Protein AF-A0A4Q2Y606-F1 (afdb_monomer)

Nearest PDB structures (foldseek):
  3c4q-assembly1_A  TM=8.091E-01  e=1.231E-04  Corynebacterium glutamicum
  3c4q-assembly2_B  TM=8.035E-01  e=1.693E-04  Corynebacterium glutamicum
  3c48-assembly1_A  TM=8.205E-01  e=6.054E-04  Corynebacterium glutamicum
  3c48-assembly1_B  TM=8.275E-01  e=7.811E-04  Corynebacterium glutamicum

Radius of gyration: 13.32 Å; Cα contacts (8 Å, |Δi|>4): 183; chains: 1; bounding box: 34×30×34 Å

Secondary structure (DSSP, 8-state):
-EEEEE--SS---SSS--TTSBTTBSHHHHHHHHHHHHHTTSTT-SEEEEEEE----TTS-GGGG-SEEEEETTEEEEEE--S-SS---GGGGGGGHHHHHHTT--

Sequence (106 aa):
MDLIHISVHGLIRGEHMELGRDPDTGGQCLYVLELVKALALDPAVDRVSLLTRRVTDPKLSPDYGRELEPLGPKSEIVRIDAGPKRYLRKEVLWRYLDAFIDSTLS

Foldseek 3Di:
DEEEAEDAWEQADLPDQPAPPDPGRHPVNVCVNVVQVVVQPDPVQQAYEYEYAQADDPVDPCRSNDQWADNDPRYIYGHFHWPDNHHDHPVPCVVTVVVSVVRVVD

pLDDT: mean 95.64, std 5.26, range [53.81, 98.62]

Structure (mmCIF, N/CA/C/O backbone):
data_AF-A0A4Q2Y606-F1
#
_entry.id   AF-A0A4Q2Y606-F1
#
loop_
_atom_site.group_PDB
_atom_site.id
_atom_site.type_symbol
_atom_site.label_atom_id
_atom_site.label_alt_id
_atom_site.label_comp_id
_atom_site.label_asym_id
_atom_site.label_entity_id
_atom_site.label_seq_id
_atom_site.pdbx_PDB_ins_code
_atom_site.Cartn_x
_atom_site.Cartn_y
_atom_site.Cartn_z
_atom_site.occupancy
_atom_site.B_iso_or_equiv
_atom_site.auth_seq_id
_atom_site.auth_comp_id
_atom_site.auth_asym_id
_atom_site.auth_atom_id
_atom_site.pdbx_PDB_model_num
ATOM 1 N N . MET A 1 1 ? -16.875 -2.035 11.643 1.00 95.44 1 MET A N 1
ATOM 2 C CA . MET A 1 1 ? -16.922 -2.228 10.179 1.00 95.44 1 MET A CA 1
ATOM 3 C C . MET A 1 1 ? -15.511 -2.431 9.642 1.00 95.44 1 MET A C 1
ATOM 5 O O . MET A 1 1 ? -14.641 -1.641 9.990 1.00 95.44 1 MET A O 1
ATOM 9 N N . ASP A 1 2 ? -15.295 -3.431 8.784 1.00 97.25 2 ASP A N 1
ATOM 10 C CA . ASP A 1 2 ? -14.021 -3.623 8.074 1.00 97.25 2 ASP A CA 1
ATOM 11 C C . ASP A 1 2 ? -14.023 -2.871 6.736 1.00 97.25 2 ASP A C 1
ATOM 13 O O . ASP A 1 2 ? -14.998 -2.926 5.984 1.00 97.25 2 ASP A O 1
ATOM 17 N N . LEU A 1 3 ? -12.925 -2.175 6.437 1.00 98.06 3 LEU A N 1
ATOM 18 C CA . LEU A 1 3 ? -12.733 -1.408 5.209 1.00 98.06 3 LEU A CA 1
ATOM 19 C C . LEU A 1 3 ? -11.525 -1.918 4.424 1.00 98.06 3 LEU A C 1
ATOM 21 O O . LEU A 1 3 ? -10.460 -2.174 4.984 1.00 98.06 3 LEU A O 1
ATOM 25 N N . ILE A 1 4 ? -11.681 -1.992 3.104 1.00 97.62 4 ILE A N 1
ATOM 26 C CA . ILE A 1 4 ? -10.606 -2.336 2.173 1.00 97.62 4 ILE A CA 1
ATOM 27 C C . ILE A 1 4 ? -10.399 -1.159 1.223 1.00 97.62 4 ILE A C 1
ATOM 29 O O . ILE A 1 4 ? -11.337 -0.711 0.564 1.00 97.62 4 ILE A O 1
ATOM 33 N N . HIS A 1 5 ? -9.163 -0.671 1.137 1.00 97.56 5 HIS A N 1
ATOM 34 C CA . HIS A 1 5 ? -8.751 0.321 0.148 1.00 97.56 5 HIS A CA 1
ATOM 35 C C . HIS A 1 5 ? -7.779 -0.325 -0.836 1.00 97.56 5 HIS A C 1
ATOM 37 O O . HIS A 1 5 ? -6.812 -0.947 -0.414 1.00 97.56 5 HIS A O 1
ATOM 43 N N . ILE A 1 6 ? -8.001 -0.168 -2.141 1.00 97.25 6 ILE A N 1
ATOM 44 C CA . ILE A 1 6 ? -7.133 -0.753 -3.170 1.00 97.25 6 ILE A CA 1
ATOM 45 C C . ILE A 1 6 ? -6.355 0.363 -3.869 1.00 97.25 6 ILE A C 1
ATOM 47 O O . ILE A 1 6 ? -6.947 1.242 -4.491 1.00 97.25 6 ILE A O 1
ATOM 51 N N . SER A 1 7 ? -5.023 0.2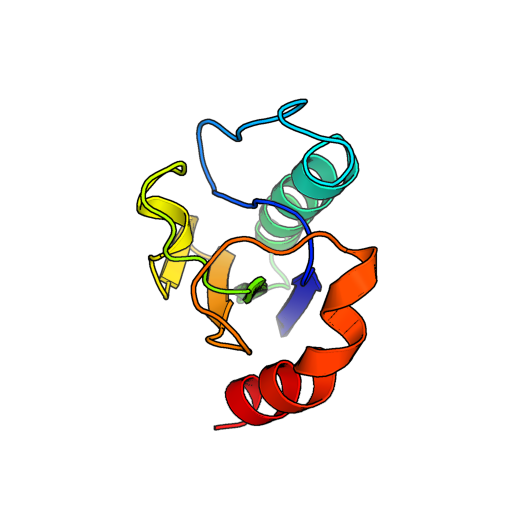96 -3.816 1.00 96.69 7 SER A N 1
ATOM 52 C CA . SER A 1 7 ? -4.123 1.163 -4.585 1.00 96.69 7 SER A CA 1
ATOM 53 C C . SER A 1 7 ? -2.960 0.346 -5.143 1.00 96.69 7 SER A C 1
ATOM 55 O O . SER A 1 7 ? -1.980 0.077 -4.456 1.00 96.69 7 SER A O 1
ATOM 57 N N . VAL A 1 8 ? -3.068 -0.063 -6.408 1.00 95.31 8 VAL A N 1
ATOM 58 C CA . VAL A 1 8 ? -2.159 -1.051 -7.028 1.00 95.31 8 VAL A CA 1
ATOM 59 C C . VAL A 1 8 ? -0.850 -0.442 -7.550 1.00 95.31 8 VAL A C 1
ATOM 61 O O . VAL A 1 8 ? 0.142 -1.151 -7.712 1.00 95.31 8 VAL A O 1
ATOM 64 N N . HIS A 1 9 ? -0.839 0.858 -7.845 1.00 95.06 9 HIS A N 1
ATOM 65 C CA . HIS A 1 9 ? 0.323 1.549 -8.404 1.00 95.06 9 HIS A CA 1
ATOM 66 C C . HIS A 1 9 ? 1.069 2.376 -7.357 1.00 95.06 9 HIS A C 1
ATOM 68 O O . HIS A 1 9 ? 0.548 2.655 -6.278 1.00 95.06 9 HIS A O 1
ATOM 74 N N . GLY A 1 10 ? 2.278 2.796 -7.734 1.00 96.25 10 GLY A N 1
ATOM 75 C CA . GLY A 1 10 ? 3.168 3.558 -6.871 1.00 96.25 10 GLY A CA 1
ATOM 76 C C . GLY A 1 10 ? 3.849 2.695 -5.812 1.00 96.25 10 GLY A C 1
ATOM 77 O O . GLY A 1 10 ? 3.672 1.477 -5.748 1.00 96.25 10 GLY A O 1
ATOM 78 N N . LEU A 1 11 ? 4.679 3.342 -5.000 1.00 97.38 11 LEU A N 1
ATOM 79 C CA . LEU A 1 11 ? 5.387 2.722 -3.887 1.00 97.38 11 LEU A CA 1
ATOM 80 C C . LEU A 1 11 ? 4.823 3.250 -2.567 1.00 97.38 11 LEU A C 1
ATOM 82 O O . LEU A 1 11 ? 5.048 4.404 -2.201 1.00 97.38 11 LEU A O 1
ATOM 86 N N . ILE A 1 12 ? 4.091 2.396 -1.848 1.00 98.00 12 ILE A N 1
ATOM 87 C CA . ILE A 1 12 ? 3.473 2.743 -0.563 1.00 98.00 12 ILE A CA 1
ATOM 88 C C . ILE A 1 12 ? 4.121 1.929 0.563 1.00 98.00 12 ILE A C 1
ATOM 90 O O . ILE A 1 12 ? 4.168 0.696 0.522 1.00 98.00 12 ILE A O 1
ATOM 94 N N . ARG A 1 13 ? 4.627 2.642 1.573 1.00 97.44 13 ARG A N 1
ATOM 95 C CA . ARG A 1 13 ? 5.138 2.119 2.848 1.00 97.44 13 ARG A CA 1
ATOM 96 C C . ARG A 1 13 ? 4.773 3.082 3.975 1.00 97.44 13 ARG A C 1
ATOM 98 O O . ARG A 1 13 ? 4.587 4.268 3.712 1.00 97.44 13 ARG A O 1
ATOM 105 N N . GLY A 1 14 ? 4.654 2.578 5.196 1.00 96.50 14 GLY A N 1
ATOM 106 C CA . GLY A 1 14 ? 4.146 3.314 6.350 1.00 96.50 14 GLY A CA 1
ATOM 107 C C . GLY A 1 14 ? 5.038 4.461 6.802 1.00 96.50 14 GLY A C 1
ATOM 108 O O . GLY A 1 14 ? 4.530 5.492 7.250 1.00 96.50 14 GLY A O 1
ATOM 109 N N . GLU A 1 15 ? 6.350 4.310 6.620 1.00 94.31 15 GLU A N 1
ATOM 110 C CA . GLU A 1 15 ? 7.347 5.302 7.008 1.00 94.31 15 GLU A CA 1
ATOM 111 C C . GLU A 1 15 ? 8.345 5.593 5.888 1.00 94.31 15 GLU A C 1
ATOM 113 O O . GLU A 1 15 ? 8.642 4.744 5.049 1.00 94.31 15 GLU A O 1
ATOM 118 N N . HIS A 1 16 ? 8.914 6.802 5.906 1.00 94.81 16 HIS A N 1
ATOM 119 C CA . HIS A 1 16 ? 9.979 7.223 4.991 1.00 94.81 16 HIS A CA 1
ATOM 120 C C . HIS A 1 16 ? 9.621 7.060 3.504 1.00 94.81 16 HIS A C 1
ATOM 122 O O . HIS A 1 16 ? 10.471 6.676 2.705 1.00 94.81 16 HIS A O 1
ATOM 128 N N . MET A 1 17 ? 8.370 7.301 3.099 1.00 94.88 17 MET A N 1
ATOM 129 C CA . MET A 1 17 ? 7.956 7.167 1.696 1.00 94.88 17 MET A CA 1
ATOM 130 C C . MET A 1 17 ? 8.939 7.840 0.725 1.00 94.88 17 MET A C 1
ATOM 132 O O . MET A 1 17 ? 9.374 8.969 0.946 1.00 94.88 17 MET A O 1
ATOM 136 N N . GLU A 1 18 ? 9.261 7.161 -0.376 1.00 94.25 18 GLU A N 1
ATOM 137 C CA . GLU A 1 18 ? 10.151 7.674 -1.428 1.00 94.25 18 GLU A CA 1
ATOM 138 C C . GLU A 1 18 ? 9.415 8.662 -2.353 1.00 94.25 18 GLU A C 1
ATOM 140 O O . GLU A 1 18 ? 9.359 8.494 -3.572 1.00 94.25 18 GLU A O 1
ATOM 145 N N . LEU A 1 19 ? 8.791 9.682 -1.762 1.00 95.31 19 LEU A N 1
ATOM 146 C CA . LEU A 1 19 ? 8.014 10.684 -2.487 1.00 95.31 19 LEU A CA 1
ATOM 147 C C . LEU A 1 19 ? 8.890 11.430 -3.497 1.00 95.31 19 LEU A C 1
ATOM 149 O O . LEU A 1 19 ? 10.017 11.821 -3.200 1.00 95.31 19 LEU A O 1
ATOM 153 N N . GLY A 1 20 ? 8.358 11.642 -4.699 1.00 94.25 20 GLY A N 1
ATOM 154 C CA . GLY A 1 20 ? 9.070 12.322 -5.779 1.00 94.25 20 GLY A CA 1
ATOM 155 C C . GLY A 1 20 ? 10.124 11.459 -6.471 1.00 94.25 20 GLY A C 1
ATOM 156 O O . GLY A 1 20 ? 10.768 11.946 -7.399 1.00 94.25 20 GLY A O 1
ATOM 157 N N . ARG A 1 21 ? 10.276 10.178 -6.089 1.00 93.38 21 ARG A N 1
ATOM 158 C CA . ARG A 1 21 ? 11.142 9.225 -6.803 1.00 93.38 21 ARG A CA 1
ATOM 159 C C . ARG A 1 21 ? 10.805 9.181 -8.286 1.00 93.38 21 ARG A C 1
ATOM 161 O O . ARG A 1 21 ? 11.698 9.083 -9.126 1.00 93.38 21 ARG A O 1
ATOM 168 N N . ASP A 1 22 ? 9.512 9.201 -8.597 1.00 94.19 22 ASP A N 1
ATOM 169 C CA . ASP A 1 22 ? 9.012 9.143 -9.954 1.00 94.19 22 ASP A CA 1
ATOM 170 C C . ASP A 1 22 ? 7.535 9.590 -10.064 1.00 94.19 22 ASP A C 1
ATOM 172 O O . ASP A 1 22 ? 6.901 9.822 -9.032 1.00 94.19 22 ASP A O 1
ATOM 176 N N . PRO A 1 23 ? 6.961 9.701 -11.285 1.00 94.44 23 PRO A N 1
ATOM 177 C CA . PRO A 1 23 ? 5.588 10.185 -11.476 1.00 94.44 23 PRO A CA 1
ATOM 178 C C . PRO A 1 23 ? 4.473 9.343 -10.838 1.00 94.44 23 PRO A C 1
ATOM 180 O O . PRO A 1 23 ? 3.335 9.808 -10.781 1.00 94.44 23 PRO A O 1
ATOM 183 N N . ASP A 1 24 ? 4.765 8.118 -10.398 1.00 94.62 24 ASP A N 1
ATOM 184 C CA . ASP A 1 24 ? 3.797 7.207 -9.782 1.00 94.62 24 ASP A CA 1
ATOM 185 C C . ASP A 1 24 ? 3.892 7.214 -8.250 1.00 94.62 24 ASP A C 1
ATOM 187 O O . ASP A 1 24 ? 2.985 6.718 -7.593 1.00 94.62 24 ASP A O 1
ATOM 191 N N . THR A 1 25 ? 4.957 7.785 -7.671 1.00 94.19 25 THR A N 1
ATOM 192 C CA . THR A 1 25 ? 5.187 7.839 -6.217 1.00 94.19 25 THR A CA 1
ATOM 193 C C . THR A 1 25 ? 5.228 9.289 -5.742 1.00 94.19 25 THR A C 1
ATOM 195 O O . THR A 1 25 ? 6.287 9.903 -5.602 1.00 94.19 25 THR A O 1
ATOM 198 N N . GLY A 1 26 ? 4.048 9.861 -5.505 1.00 94.56 26 GLY A N 1
ATOM 199 C CA . GLY A 1 26 ? 3.889 11.269 -5.133 1.00 94.56 26 GLY A CA 1
ATOM 200 C C . GLY A 1 26 ? 2.692 11.517 -4.219 1.00 94.56 26 GLY A C 1
ATOM 201 O O . GLY A 1 26 ? 2.358 10.686 -3.375 1.00 94.56 26 GLY A O 1
ATOM 202 N N . GLY A 1 27 ? 2.028 12.663 -4.395 1.00 96.12 27 GLY A N 1
ATOM 203 C CA . GLY A 1 27 ? 0.929 13.098 -3.523 1.00 96.12 27 GLY A CA 1
ATOM 204 C C . GLY A 1 27 ? -0.239 12.112 -3.430 1.00 96.12 27 GLY A C 1
ATOM 205 O O . GLY A 1 27 ? -0.833 11.990 -2.367 1.00 96.12 27 GLY A O 1
ATOM 206 N N . GLN A 1 28 ? -0.530 11.356 -4.496 1.00 95.94 28 GLN A N 1
ATOM 207 C CA . GLN A 1 28 ? -1.574 10.325 -4.473 1.00 95.94 28 GLN A CA 1
ATOM 208 C C . GLN A 1 28 ? -1.238 9.192 -3.493 1.00 95.94 28 GLN A C 1
ATOM 210 O O . GLN A 1 28 ? -2.092 8.810 -2.697 1.00 95.94 28 GLN A O 1
ATOM 215 N N . CYS A 1 29 ? 0.000 8.694 -3.498 1.00 97.19 29 CYS A N 1
ATOM 216 C CA . CYS A 1 29 ? 0.419 7.629 -2.589 1.00 97.19 29 CYS A CA 1
ATOM 217 C C . CYS A 1 29 ? 0.396 8.102 -1.130 1.00 97.19 29 CYS A C 1
ATOM 219 O O . CYS A 1 29 ? -0.058 7.367 -0.255 1.00 97.19 29 CYS A O 1
ATOM 221 N N . LEU A 1 30 ? 0.845 9.338 -0.877 1.00 97.44 30 LEU A N 1
ATOM 222 C CA . LEU A 1 30 ? 0.781 9.940 0.456 1.00 97.44 30 LEU A CA 1
ATOM 223 C C . LEU A 1 30 ? -0.670 10.099 0.923 1.00 97.44 30 LEU A C 1
ATOM 225 O O . LEU A 1 30 ? -0.999 9.725 2.043 1.00 97.44 30 LEU A O 1
ATOM 229 N N . TYR A 1 31 ? -1.542 10.609 0.052 1.00 97.62 31 TYR A N 1
ATOM 230 C CA . TYR A 1 31 ? -2.961 10.767 0.353 1.00 97.62 31 TYR A CA 1
ATOM 231 C C . TYR A 1 31 ? -3.608 9.436 0.744 1.00 97.62 31 TYR A C 1
ATOM 233 O O . TYR A 1 31 ? -4.311 9.379 1.747 1.00 97.62 31 TYR A O 1
ATOM 241 N N . VAL A 1 32 ? -3.346 8.361 -0.007 1.00 98.00 32 VAL A N 1
ATOM 242 C CA . VAL A 1 32 ? -3.879 7.025 0.301 1.00 98.00 32 VAL A CA 1
ATOM 243 C C . VAL A 1 32 ? -3.411 6.538 1.671 1.00 98.00 32 VAL A C 1
ATOM 245 O O . VAL A 1 32 ? -4.226 6.053 2.455 1.00 98.00 32 VAL A O 1
ATOM 248 N N . LEU A 1 33 ? -2.119 6.685 1.976 1.00 98.12 33 LEU A N 1
ATOM 249 C CA . LEU A 1 33 ? -1.570 6.256 3.259 1.00 98.12 33 LEU A CA 1
ATOM 250 C C . LEU A 1 33 ? -2.223 7.002 4.431 1.00 98.12 33 LEU A C 1
ATOM 252 O O . LEU A 1 33 ? -2.653 6.382 5.404 1.00 98.12 33 LEU A O 1
ATOM 256 N N . GLU A 1 34 ? -2.324 8.326 4.326 1.00 98.12 34 GLU A N 1
ATOM 257 C CA . GLU A 1 34 ? -2.892 9.160 5.386 1.00 98.12 34 GLU A CA 1
ATOM 258 C C . GLU A 1 34 ? -4.412 8.985 5.504 1.00 98.12 34 GLU A C 1
ATOM 260 O O . GLU A 1 34 ? -4.937 8.974 6.616 1.00 98.12 34 GLU A O 1
ATOM 265 N N . LEU A 1 35 ? -5.117 8.739 4.395 1.00 98.19 35 LEU A N 1
ATOM 266 C CA . LEU A 1 35 ? -6.536 8.378 4.405 1.00 98.19 35 LEU A CA 1
ATOM 267 C C . LEU A 1 35 ? -6.775 7.081 5.186 1.00 98.19 35 LEU A C 1
ATOM 269 O O . LEU A 1 35 ? -7.656 7.034 6.039 1.00 98.19 35 LEU A O 1
ATOM 273 N N . VAL A 1 36 ? -5.989 6.035 4.920 1.00 98.31 36 VAL A N 1
ATOM 274 C CA . VAL A 1 36 ? -6.115 4.737 5.603 1.00 98.31 36 VAL A CA 1
ATOM 275 C C . VAL A 1 36 ? -5.867 4.879 7.104 1.00 98.31 36 VAL A C 1
ATOM 277 O O . VAL A 1 36 ? -6.631 4.341 7.908 1.00 98.3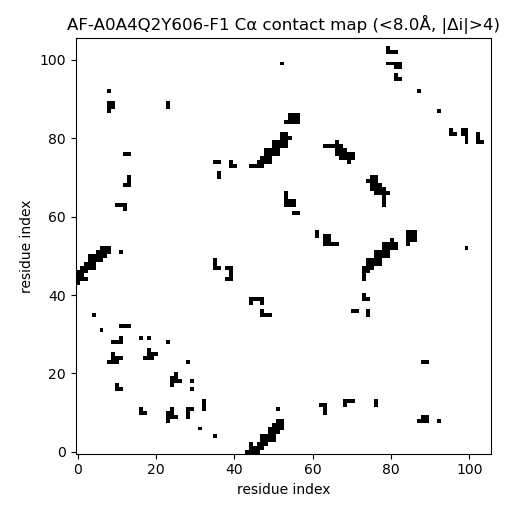1 36 VAL A O 1
ATOM 280 N N . LYS A 1 37 ? -4.845 5.649 7.496 1.00 97.94 37 LYS A N 1
ATOM 281 C CA . LYS A 1 37 ? -4.582 5.961 8.908 1.00 97.94 37 LYS A CA 1
ATOM 282 C C . LYS A 1 37 ? -5.729 6.750 9.540 1.00 97.94 37 LYS A C 1
ATOM 284 O O . LYS A 1 37 ? -6.145 6.409 10.641 1.00 97.94 37 LYS A O 1
ATOM 289 N N . ALA A 1 38 ? -6.257 7.761 8.851 1.00 98.19 38 ALA A N 1
ATOM 290 C CA . ALA A 1 38 ? -7.348 8.591 9.356 1.00 98.19 38 ALA A CA 1
ATOM 291 C C . ALA A 1 38 ? -8.654 7.799 9.529 1.00 98.19 38 ALA A C 1
ATOM 293 O O . ALA A 1 38 ? -9.303 7.923 10.564 1.00 98.19 38 ALA A O 1
ATOM 294 N N . LEU A 1 39 ? -9.014 6.944 8.566 1.00 98.19 39 LEU A N 1
ATOM 295 C CA . LEU A 1 39 ? -10.196 6.077 8.656 1.00 98.19 39 LEU A CA 1
ATOM 296 C C . LEU A 1 39 ? -10.120 5.125 9.854 1.00 98.19 39 LEU A C 1
ATOM 298 O O . LEU A 1 39 ? -11.126 4.870 10.507 1.00 98.19 39 LEU A O 1
ATOM 302 N N . ALA A 1 40 ? -8.925 4.637 10.181 1.00 98.00 40 ALA A N 1
ATOM 303 C CA . ALA A 1 40 ? -8.711 3.743 11.313 1.00 98.00 40 ALA A CA 1
ATOM 304 C C . ALA A 1 40 ? -8.884 4.417 12.688 1.00 98.00 40 ALA A C 1
ATOM 306 O O . ALA A 1 40 ? -8.947 3.721 13.703 1.00 98.00 40 ALA A O 1
ATOM 307 N N . LEU A 1 41 ? -8.971 5.752 12.740 1.00 97.94 41 LEU A N 1
ATOM 308 C CA . LEU A 1 41 ? -9.285 6.497 13.962 1.00 97.94 41 LEU A CA 1
ATOM 309 C C . LEU A 1 41 ? -10.791 6.557 14.250 1.00 97.94 41 LEU A C 1
ATOM 311 O O . LEU A 1 41 ? -11.170 6.883 15.375 1.00 97.94 41 LEU A O 1
ATOM 315 N N . ASP A 1 42 ? -11.647 6.252 13.270 1.00 97.88 42 ASP A N 1
ATOM 316 C CA . ASP A 1 42 ? -13.095 6.261 13.464 1.00 97.88 42 ASP A CA 1
ATOM 317 C C . ASP A 1 42 ? -13.516 5.109 14.406 1.00 97.88 42 ASP A C 1
ATOM 319 O O . ASP A 1 42 ? -13.190 3.943 14.149 1.00 97.88 42 ASP A O 1
ATOM 323 N N . PRO A 1 43 ? -14.247 5.385 15.505 1.00 97.31 43 PRO A N 1
ATOM 324 C CA . PRO A 1 43 ? -14.730 4.349 16.415 1.00 97.31 43 PRO A CA 1
ATOM 325 C C . PRO A 1 43 ? -15.615 3.279 15.760 1.00 97.31 43 PRO A C 1
ATOM 327 O O . PRO A 1 43 ? -15.658 2.160 16.268 1.00 97.31 43 PRO A O 1
ATOM 330 N N . ALA A 1 44 ? -16.307 3.591 14.660 1.00 97.81 44 ALA A N 1
ATOM 331 C CA . ALA A 1 44 ? -17.146 2.646 13.918 1.00 97.81 44 ALA A CA 1
ATOM 332 C C . ALA A 1 44 ? -16.340 1.704 13.000 1.00 97.81 44 ALA A C 1
ATOM 334 O O . ALA A 1 44 ? -16.875 0.710 12.489 1.00 97.81 44 ALA A O 1
ATOM 335 N N . VAL A 1 45 ? -15.059 2.007 12.776 1.00 98.12 45 VAL A N 1
ATOM 336 C CA . VAL A 1 45 ? -14.146 1.205 11.962 1.00 98.12 45 VAL A CA 1
ATOM 337 C C . VAL A 1 45 ? -13.375 0.239 12.860 1.00 98.12 45 VAL A C 1
ATOM 339 O O . VAL A 1 45 ? -12.737 0.631 13.842 1.00 98.12 45 VAL A O 1
ATOM 342 N N . ASP A 1 46 ? -13.441 -1.045 12.511 1.00 98.19 46 ASP A N 1
ATOM 343 C CA . ASP A 1 46 ? -12.746 -2.117 13.229 1.00 98.19 46 ASP A CA 1
ATOM 344 C C . ASP A 1 46 ? -11.344 -2.320 12.648 1.00 98.19 46 ASP A C 1
ATOM 346 O O . ASP A 1 46 ? -10.369 -2.371 13.399 1.00 98.19 46 ASP A O 1
ATOM 350 N N . ARG A 1 47 ? -11.232 -2.353 11.312 1.00 98.25 47 ARG A N 1
ATOM 351 C CA . ARG A 1 47 ? -9.965 -2.470 10.581 1.00 98.25 47 ARG A CA 1
ATOM 352 C C . ARG A 1 47 ? -10.017 -1.758 9.226 1.00 98.25 47 ARG A C 1
ATOM 354 O O . ARG A 1 47 ? -11.057 -1.740 8.569 1.00 98.25 47 ARG A O 1
ATOM 361 N N . VAL A 1 48 ? -8.878 -1.226 8.783 1.00 98.56 48 VAL A N 1
ATOM 362 C CA . VAL A 1 48 ? -8.650 -0.711 7.424 1.00 98.56 48 VAL A CA 1
ATOM 363 C C . VAL A 1 48 ? -7.431 -1.393 6.806 1.00 98.56 48 VAL A C 1
ATOM 365 O O . VAL A 1 48 ? -6.307 -1.183 7.263 1.00 98.56 48 VAL A O 1
ATOM 368 N N . SER A 1 49 ? -7.634 -2.162 5.740 1.00 98.44 49 SER A N 1
ATOM 369 C CA . SER A 1 49 ? -6.547 -2.830 5.016 1.00 98.44 49 SER A CA 1
ATOM 370 C C . SER A 1 49 ? -6.305 -2.133 3.673 1.00 98.44 49 SER A C 1
ATOM 372 O O . SER A 1 49 ? -7.202 -2.036 2.831 1.00 98.44 49 SER A O 1
ATOM 374 N N . LEU A 1 50 ? -5.086 -1.633 3.466 1.00 98.56 50 LEU A N 1
ATOM 375 C CA . LEU A 1 50 ? -4.627 -1.094 2.189 1.00 98.56 50 LEU A CA 1
ATOM 376 C C . LEU A 1 50 ? -4.031 -2.215 1.338 1.00 98.56 50 LEU A C 1
ATOM 378 O O . LEU A 1 50 ? -2.905 -2.641 1.584 1.00 98.56 50 LEU A O 1
ATOM 382 N N . LEU A 1 51 ? -4.754 -2.652 0.311 1.00 98.38 51 LEU A N 1
ATOM 383 C CA . LEU A 1 51 ? -4.243 -3.601 -0.670 1.00 98.38 51 LEU A CA 1
ATOM 384 C C . LEU A 1 51 ? -3.411 -2.868 -1.720 1.00 98.38 51 LEU A C 1
ATOM 386 O O . LEU A 1 51 ? -3.888 -1.961 -2.410 1.00 98.38 51 LEU A O 1
ATOM 390 N N . THR A 1 52 ? -2.164 -3.292 -1.870 1.00 97.94 52 THR A N 1
ATOM 391 C CA . THR A 1 52 ? -1.252 -2.810 -2.909 1.00 97.94 52 THR A CA 1
ATOM 392 C C . THR A 1 52 ? -0.416 -3.960 -3.454 1.00 97.94 52 THR A C 1
ATOM 394 O O . THR A 1 52 ? -0.509 -5.091 -2.983 1.00 97.94 52 THR A O 1
ATOM 397 N N . ARG A 1 53 ? 0.386 -3.714 -4.486 1.00 97.50 53 ARG A N 1
ATOM 398 C CA . ARG A 1 53 ? 1.210 -4.754 -5.101 1.00 97.50 53 ARG A CA 1
ATOM 399 C C . ARG A 1 53 ? 2.491 -4.982 -4.299 1.00 97.50 53 ARG A C 1
ATOM 401 O O . ARG A 1 53 ? 3.176 -4.034 -3.917 1.00 97.50 53 ARG A O 1
ATOM 408 N N . ARG A 1 54 ? 2.856 -6.248 -4.103 1.00 97.81 54 ARG A N 1
ATOM 409 C CA . ARG A 1 54 ? 4.152 -6.647 -3.549 1.00 97.81 54 ARG A CA 1
ATOM 410 C C . ARG A 1 54 ? 5.252 -6.412 -4.572 1.00 97.81 54 ARG A C 1
ATOM 412 O O . ARG A 1 54 ? 5.140 -6.805 -5.733 1.00 97.81 54 ARG A O 1
ATOM 419 N N . VAL A 1 55 ? 6.331 -5.767 -4.137 1.00 97.56 55 VAL A N 1
ATOM 420 C CA . VAL A 1 55 ? 7.463 -5.429 -4.999 1.00 97.56 55 VAL A CA 1
ATOM 421 C C . VAL A 1 55 ? 8.756 -5.877 -4.337 1.00 97.56 55 VAL A C 1
ATOM 423 O O . VAL A 1 55 ? 9.143 -5.383 -3.286 1.00 97.56 55 VAL A O 1
ATOM 426 N N . THR A 1 56 ? 9.452 -6.807 -4.985 1.00 96.88 56 THR A N 1
ATOM 427 C CA . THR A 1 56 ? 10.806 -7.229 -4.617 1.00 96.88 56 THR A CA 1
ATOM 428 C C . THR A 1 56 ? 11.761 -6.806 -5.727 1.00 96.88 56 THR A C 1
ATOM 430 O O . THR A 1 56 ? 11.8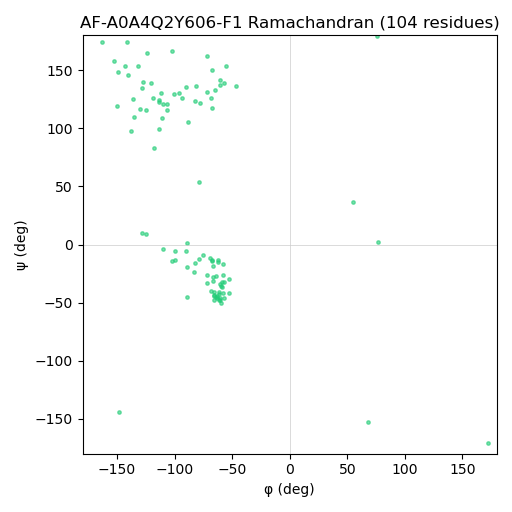62 -7.460 -6.768 1.00 96.88 56 THR A O 1
ATOM 433 N N . ASP A 1 57 ? 12.451 -5.690 -5.510 1.00 95.50 57 ASP A N 1
ATOM 434 C CA . ASP A 1 57 ? 13.412 -5.113 -6.448 1.00 95.50 57 ASP A CA 1
ATOM 435 C C . ASP A 1 57 ? 14.668 -4.666 -5.679 1.00 95.50 57 ASP A C 1
ATOM 437 O O . ASP A 1 57 ? 14.536 -3.872 -4.747 1.00 95.50 57 ASP A O 1
ATOM 441 N N . PRO A 1 58 ? 15.882 -5.123 -6.049 1.00 94.62 58 PRO A N 1
ATOM 442 C CA . PRO A 1 58 ? 17.122 -4.727 -5.375 1.00 94.62 58 PRO A CA 1
ATOM 443 C C . PRO A 1 58 ? 17.398 -3.216 -5.360 1.00 94.62 58 PRO A C 1
ATOM 445 O O . PRO A 1 58 ? 18.250 -2.760 -4.603 1.00 94.62 58 PRO A O 1
ATOM 448 N N . LYS A 1 59 ? 16.724 -2.433 -6.213 1.00 93.75 59 LYS A N 1
ATOM 449 C CA . LYS A 1 59 ? 16.866 -0.969 -6.291 1.00 93.75 59 LYS A CA 1
ATOM 450 C C . LYS A 1 59 ? 15.920 -0.204 -5.360 1.00 93.75 59 LYS A C 1
ATOM 452 O O . LYS A 1 59 ? 15.892 1.030 -5.425 1.00 93.75 59 LYS A O 1
ATOM 457 N N . LEU A 1 60 ? 15.105 -0.913 -4.584 1.00 95.44 60 LEU A N 1
ATOM 458 C CA . LEU A 1 60 ? 14.088 -0.365 -3.694 1.00 95.44 60 LEU A CA 1
ATOM 459 C C . LEU A 1 60 ? 14.300 -0.844 -2.259 1.00 95.44 60 LEU A C 1
ATOM 461 O O . LEU A 1 60 ? 15.022 -1.810 -2.014 1.00 95.44 60 LEU A O 1
ATOM 465 N N . SER A 1 61 ? 13.635 -0.180 -1.311 1.00 96.38 61 SER A N 1
ATOM 466 C CA . SER A 1 61 ? 13.578 -0.681 0.062 1.00 96.38 61 SER A CA 1
ATOM 467 C C . SER A 1 61 ? 12.989 -2.101 0.106 1.00 96.38 61 SER A C 1
ATOM 469 O O . SER A 1 61 ? 11.981 -2.357 -0.561 1.00 96.38 61 SER A O 1
ATOM 471 N N . PRO A 1 62 ? 13.530 -3.018 0.931 1.00 96.62 62 PRO A N 1
ATOM 472 C CA . PRO A 1 62 ? 12.924 -4.332 1.150 1.00 96.62 62 PRO A CA 1
ATOM 473 C C . PRO A 1 62 ? 11.520 -4.256 1.774 1.00 96.62 62 PRO A C 1
ATOM 475 O O . PRO A 1 62 ? 10.787 -5.242 1.729 1.00 96.62 62 PRO A O 1
ATOM 478 N N . ASP A 1 63 ? 11.119 -3.105 2.327 1.00 97.38 63 ASP A N 1
ATOM 479 C CA . ASP A 1 63 ? 9.794 -2.914 2.932 1.00 97.38 63 ASP A CA 1
ATOM 480 C C . ASP A 1 63 ? 8.655 -3.173 1.940 1.00 97.38 63 ASP A C 1
ATOM 482 O O . ASP A 1 63 ? 7.665 -3.798 2.308 1.00 97.38 63 ASP A O 1
ATOM 486 N N . TYR A 1 64 ? 8.811 -2.804 0.661 1.00 97.69 64 TYR A N 1
ATOM 487 C CA . TYR A 1 64 ? 7.787 -3.078 -0.362 1.00 97.69 64 TYR A CA 1
ATOM 488 C C . TYR A 1 64 ? 7.618 -4.573 -0.670 1.00 97.69 64 TYR A C 1
ATOM 490 O O . TYR A 1 64 ? 6.643 -4.977 -1.307 1.00 97.69 64 TYR A O 1
ATOM 498 N N . GLY A 1 65 ? 8.564 -5.399 -0.224 1.00 97.31 65 GLY A N 1
ATOM 499 C CA . GLY A 1 65 ? 8.502 -6.852 -0.308 1.00 97.31 65 GLY A CA 1
ATOM 500 C C . GLY A 1 65 ? 7.845 -7.504 0.911 1.00 97.31 65 GLY A C 1
ATOM 501 O O . GLY A 1 65 ? 7.652 -8.722 0.897 1.00 97.31 65 GLY A O 1
ATOM 502 N N . ARG A 1 66 ? 7.502 -6.745 1.961 1.00 97.56 66 ARG A N 1
ATOM 503 C CA . ARG A 1 66 ? 6.802 -7.272 3.142 1.00 97.56 66 ARG A CA 1
ATOM 504 C C . ARG A 1 66 ? 5.325 -7.440 2.829 1.00 97.56 66 ARG A C 1
ATOM 506 O O . ARG A 1 66 ? 4.656 -6.473 2.478 1.00 97.56 66 ARG A O 1
ATOM 513 N N . GLU A 1 67 ? 4.844 -8.665 2.970 1.00 97.19 67 GLU A N 1
ATOM 514 C CA . GLU A 1 67 ? 3.460 -9.041 2.675 1.00 97.19 67 GLU A CA 1
ATOM 515 C C . GLU A 1 67 ? 2.451 -8.290 3.543 1.00 97.19 67 GLU A C 1
ATOM 517 O O . GLU A 1 67 ? 1.449 -7.810 3.033 1.00 97.19 67 GLU A O 1
ATOM 522 N N . LEU A 1 68 ? 2.758 -8.116 4.827 1.00 98.06 68 LEU A N 1
ATOM 523 C CA . LEU A 1 68 ? 1.936 -7.368 5.766 1.00 98.06 68 LEU A CA 1
ATOM 524 C C . LEU A 1 68 ? 2.796 -6.329 6.486 1.00 98.06 68 LEU A C 1
ATOM 526 O O . LEU A 1 68 ? 3.910 -6.621 6.931 1.00 98.06 68 LEU A O 1
ATOM 530 N N . GLU A 1 69 ? 2.283 -5.107 6.589 1.00 98.31 69 GLU A N 1
ATOM 531 C CA . GLU A 1 69 ? 2.916 -4.008 7.313 1.00 98.31 69 GLU A CA 1
ATOM 532 C C . GLU A 1 69 ? 1.877 -3.269 8.165 1.00 98.31 69 GLU A C 1
ATOM 534 O O . GLU A 1 69 ? 1.025 -2.569 7.613 1.00 98.31 69 GLU A O 1
ATOM 539 N N . PRO A 1 70 ? 1.935 -3.392 9.501 1.00 98.06 70 PRO A N 1
ATOM 540 C CA . PRO A 1 70 ? 1.052 -2.640 10.382 1.00 98.06 70 PRO A CA 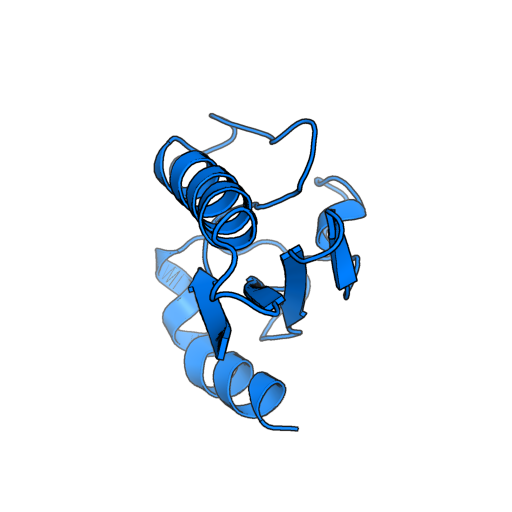1
ATOM 541 C C . PRO A 1 70 ? 1.333 -1.136 10.284 1.00 98.06 70 PRO A C 1
ATOM 543 O O . PRO A 1 70 ? 2.482 -0.705 10.374 1.00 98.06 70 PRO A O 1
ATOM 546 N N . LEU A 1 71 ? 0.276 -0.338 10.143 1.00 97.44 71 LEU A N 1
ATOM 547 C CA . LEU A 1 71 ? 0.322 1.130 10.185 1.00 97.44 71 LEU A CA 1
ATOM 548 C C . LEU A 1 71 ? -0.169 1.688 11.527 1.00 97.44 71 LEU A C 1
ATOM 550 O O . LEU A 1 71 ? 0.034 2.864 11.827 1.00 97.44 71 LEU A O 1
ATOM 554 N N . GLY A 1 72 ? -0.826 0.847 12.323 1.00 96.00 72 GLY A N 1
ATOM 555 C CA . GLY A 1 72 ? -1.366 1.158 13.637 1.00 96.00 72 GLY A CA 1
ATOM 556 C C . GLY A 1 72 ? -2.218 -0.001 14.163 1.00 96.00 72 GLY A C 1
ATOM 557 O O . GLY A 1 72 ? -2.247 -1.070 13.555 1.00 96.00 72 GLY A O 1
ATOM 558 N N . PRO A 1 73 ? -2.952 0.190 15.274 1.00 96.56 73 PRO A N 1
ATOM 559 C CA . PRO A 1 73 ? -3.757 -0.876 15.882 1.00 96.56 73 PRO A CA 1
ATOM 560 C C . PRO A 1 73 ? -4.904 -1.393 15.003 1.00 96.56 73 PRO A C 1
ATOM 562 O O . PRO A 1 73 ? -5.333 -2.529 15.166 1.00 96.56 73 PRO A O 1
ATOM 565 N N . LYS A 1 74 ? -5.417 -0.544 14.103 1.00 98.31 74 LYS A N 1
ATOM 566 C CA . LYS A 1 74 ? -6.586 -0.814 13.252 1.00 98.31 74 LYS A CA 1
ATOM 567 C C . LYS A 1 74 ? -6.297 -0.640 11.757 1.00 98.31 74 LYS A C 1
ATOM 569 O O . LYS A 1 74 ? -7.229 -0.624 10.959 1.00 98.31 74 LYS A O 1
ATOM 574 N N . SER A 1 75 ? -5.040 -0.462 11.357 1.00 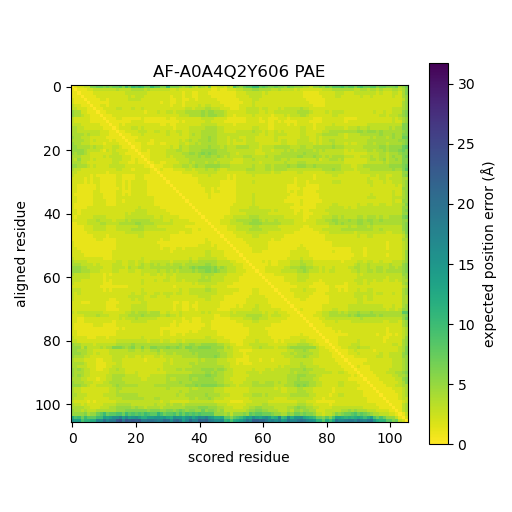98.44 75 SER A N 1
ATOM 575 C CA . SER A 1 75 ? -4.683 -0.261 9.951 1.00 98.44 75 SER A CA 1
ATOM 576 C C . SER A 1 75 ? -3.405 -0.971 9.550 1.00 98.44 75 SER A C 1
ATOM 578 O O . SER A 1 75 ? -2.454 -1.078 10.325 1.00 98.44 75 SER A O 1
ATOM 580 N N . GLU A 1 76 ? -3.380 -1.428 8.304 1.00 98.56 76 GLU A N 1
ATOM 581 C CA . GLU A 1 76 ? -2.281 -2.206 7.739 1.00 98.56 76 GLU A CA 1
ATOM 582 C C . GLU A 1 76 ? -2.180 -2.019 6.222 1.00 98.56 76 GLU A C 1
ATOM 584 O O . GLU A 1 76 ? -3.153 -1.667 5.551 1.00 98.56 76 GLU A O 1
ATOM 589 N N . ILE A 1 77 ? -0.996 -2.286 5.679 1.00 98.62 77 ILE A N 1
ATOM 590 C CA . ILE A 1 77 ? -0.772 -2.515 4.253 1.00 98.62 77 ILE A CA 1
ATOM 591 C C . ILE A 1 77 ? -0.677 -4.022 4.039 1.00 98.62 77 ILE A C 1
ATOM 593 O O . ILE A 1 77 ? 0.124 -4.686 4.698 1.00 98.62 77 ILE A O 1
ATOM 597 N N . VAL A 1 78 ? -1.441 -4.537 3.081 1.00 98.25 78 VAL A N 1
ATOM 598 C CA . VAL A 1 78 ? -1.344 -5.915 2.598 1.00 98.25 78 VAL A CA 1
ATOM 599 C C . VAL A 1 78 ? -0.862 -5.877 1.152 1.00 98.25 78 VAL A C 1
ATOM 601 O O . VAL A 1 78 ? -1.447 -5.219 0.287 1.00 98.25 78 VAL A O 1
ATOM 604 N N . ARG A 1 79 ? 0.255 -6.548 0.892 1.00 98.06 79 ARG A N 1
ATOM 605 C CA . ARG A 1 79 ? 0.945 -6.536 -0.393 1.00 98.06 79 ARG A CA 1
ATOM 606 C C . ARG A 1 79 ? 0.744 -7.851 -1.118 1.00 98.06 79 ARG A C 1
ATOM 608 O O . ARG A 1 79 ? 1.236 -8.887 -0.688 1.00 98.06 79 ARG A O 1
ATOM 615 N N . ILE A 1 80 ? 0.080 -7.767 -2.258 1.00 97.38 80 ILE A N 1
ATOM 616 C CA . ILE A 1 80 ? -0.342 -8.913 -3.052 1.00 97.38 80 ILE A CA 1
ATOM 617 C C . ILE A 1 80 ? 0.680 -9.191 -4.150 1.00 97.38 80 ILE A C 1
ATOM 619 O O . ILE A 1 80 ? 1.077 -8.285 -4.894 1.00 97.38 80 ILE A O 1
ATOM 623 N N . ASP A 1 81 ? 1.103 -10.445 -4.264 1.00 95.56 81 ASP A N 1
ATOM 624 C CA . ASP A 1 81 ? 1.926 -10.898 -5.378 1.00 95.56 81 ASP A CA 1
ATOM 625 C C . ASP A 1 81 ? 1.109 -10.871 -6.678 1.00 95.56 81 ASP A C 1
ATOM 627 O O . ASP A 1 81 ? 0.105 -11.558 -6.819 1.00 95.56 81 ASP A O 1
ATOM 631 N N . ALA A 1 82 ? 1.533 -10.050 -7.641 1.00 94.56 82 ALA A N 1
ATOM 632 C CA . ALA A 1 82 ? 0.856 -9.925 -8.929 1.00 94.56 82 ALA A CA 1
ATOM 633 C C . ALA A 1 82 ? 1.845 -9.569 -10.043 1.00 94.56 82 ALA A C 1
ATOM 635 O O . ALA A 1 82 ? 2.493 -8.514 -10.027 1.00 94.56 82 ALA A O 1
ATOM 636 N N . GLY A 1 83 ? 1.954 -10.449 -11.040 1.00 93.06 83 GLY A N 1
ATOM 637 C CA . GLY A 1 83 ? 2.884 -10.279 -12.153 1.00 93.06 83 GLY A CA 1
ATOM 638 C C . GLY A 1 83 ? 4.364 -10.403 -11.743 1.00 93.06 83 GLY A C 1
ATOM 639 O O . GLY A 1 83 ? 4.698 -11.113 -10.796 1.00 93.06 83 GLY A O 1
ATOM 640 N N . PRO A 1 84 ? 5.294 -9.753 -12.470 1.00 95.62 84 PRO A N 1
ATOM 641 C CA . PRO A 1 84 ? 6.724 -9.770 -12.155 1.00 95.62 84 PRO A CA 1
ATOM 642 C C . PRO A 1 84 ? 7.021 -9.309 -10.722 1.00 95.62 84 PRO A C 1
ATOM 644 O O . PRO A 1 84 ? 6.313 -8.466 -10.200 1.00 95.62 84 PRO A O 1
ATOM 647 N N . LYS A 1 85 ? 8.122 -9.742 -10.100 1.00 95.31 85 LYS A N 1
ATOM 648 C CA . LYS A 1 85 ? 8.482 -9.257 -8.748 1.00 95.31 85 LYS A CA 1
ATOM 649 C C . LYS A 1 85 ? 8.972 -7.802 -8.712 1.00 95.31 85 LYS A C 1
ATOM 651 O O . LYS A 1 85 ? 8.844 -7.128 -7.697 1.00 95.31 85 LYS A O 1
ATOM 656 N N . ARG A 1 86 ? 9.536 -7.314 -9.819 1.00 95.94 86 ARG A N 1
ATOM 657 C CA . ARG A 1 86 ? 10.121 -5.967 -9.923 1.00 95.94 86 ARG A CA 1
ATOM 658 C C . ARG A 1 86 ? 9.069 -4.859 -9.940 1.00 95.94 86 ARG A C 1
ATOM 660 O O . ARG A 1 86 ? 7.908 -5.093 -10.292 1.00 95.94 86 ARG A O 1
ATOM 667 N N . TYR A 1 87 ? 9.497 -3.632 -9.667 1.00 96.19 87 TYR A N 1
ATOM 668 C CA . TYR A 1 87 ? 8.630 -2.462 -9.779 1.00 96.19 87 TYR A CA 1
ATOM 669 C C . TYR A 1 87 ? 8.116 -2.275 -11.212 1.00 96.19 87 TYR A C 1
ATOM 671 O O . TYR A 1 87 ? 8.834 -2.520 -12.186 1.00 96.19 87 TYR A O 1
ATOM 679 N N . LEU A 1 88 ? 6.852 -1.865 -11.336 1.00 95.38 88 LEU A N 1
ATOM 680 C CA . LEU A 1 88 ? 6.209 -1.591 -12.616 1.00 95.38 88 LEU A CA 1
ATOM 681 C C . LEU A 1 88 ? 5.589 -0.203 -12.588 1.00 95.38 88 LEU A C 1
ATOM 683 O O . LEU A 1 88 ? 4.964 0.189 -11.608 1.00 95.38 88 LEU A O 1
ATOM 687 N N . ARG A 1 89 ? 5.733 0.484 -13.716 1.00 95.06 89 ARG A N 1
ATOM 688 C CA . ARG A 1 89 ? 5.052 1.737 -14.011 1.00 95.06 89 ARG A CA 1
ATOM 689 C C . ARG A 1 89 ? 3.553 1.524 -14.172 1.00 95.06 89 ARG A C 1
ATOM 691 O O . ARG A 1 89 ? 3.136 0.458 -14.639 1.00 95.06 89 ARG A O 1
ATOM 698 N N . LYS A 1 90 ? 2.747 2.532 -13.835 1.00 94.31 90 LYS A N 1
ATOM 699 C CA . LYS A 1 90 ? 1.281 2.401 -13.878 1.00 94.31 90 LYS A CA 1
ATOM 700 C C . LYS A 1 90 ? 0.744 2.038 -15.265 1.00 94.31 90 LYS A C 1
ATOM 702 O O . LYS A 1 90 ? -0.213 1.276 -15.368 1.00 94.31 90 LYS A O 1
ATOM 707 N N . GLU A 1 91 ? 1.400 2.493 -16.330 1.00 95.94 91 GLU A N 1
ATOM 708 C CA . GLU A 1 91 ? 0.966 2.307 -17.719 1.00 95.94 91 GLU A CA 1
ATOM 709 C C . GLU A 1 91 ? 1.013 0.840 -18.174 1.00 95.94 91 GLU A C 1
ATOM 711 O O . GLU A 1 91 ? 0.369 0.477 -19.157 1.00 95.94 91 GLU A O 1
ATOM 716 N N . VAL A 1 92 ? 1.758 -0.021 -17.470 1.00 95.56 92 VAL A N 1
ATOM 717 C CA . VAL A 1 92 ? 1.875 -1.453 -17.800 1.00 95.56 92 VAL A CA 1
ATOM 718 C C . VAL A 1 92 ? 1.179 -2.370 -16.794 1.00 95.56 92 VAL A C 1
ATOM 720 O O . VAL A 1 92 ? 1.147 -3.581 -17.016 1.00 95.56 92 VAL A O 1
ATOM 723 N N . LEU A 1 93 ? 0.616 -1.826 -15.708 1.00 94.12 93 LEU A N 1
ATOM 724 C CA . LEU A 1 93 ? -0.015 -2.623 -14.648 1.00 94.12 93 LEU A CA 1
ATOM 725 C C . LEU A 1 93 ? -1.274 -3.356 -15.109 1.00 94.12 93 LEU A C 1
ATOM 727 O O . LEU A 1 93 ? -1.558 -4.426 -14.583 1.00 94.12 93 LEU A O 1
ATOM 731 N N . TRP A 1 94 ? -1.988 -2.830 -16.111 1.00 93.88 94 TRP A N 1
ATOM 732 C CA . TRP A 1 94 ? -3.237 -3.416 -16.616 1.00 93.88 94 TRP A CA 1
ATOM 733 C C . TRP A 1 94 ? -3.105 -4.896 -17.000 1.00 93.88 94 TRP A C 1
ATOM 735 O O . TRP A 1 94 ? -4.053 -5.655 -16.848 1.00 93.88 94 TRP A O 1
ATOM 745 N N . ARG A 1 95 ? -1.911 -5.329 -17.426 1.00 95.69 95 ARG A N 1
ATOM 746 C CA . ARG A 1 95 ? -1.613 -6.722 -17.804 1.00 95.69 95 ARG A CA 1
ATOM 747 C C . ARG A 1 95 ? -1.645 -7.706 -16.634 1.00 95.69 95 ARG A C 1
ATOM 749 O O . ARG A 1 95 ? -1.573 -8.907 -16.863 1.00 95.69 95 ARG A O 1
ATOM 756 N N . TYR A 1 96 ? -1.666 -7.204 -15.402 1.00 95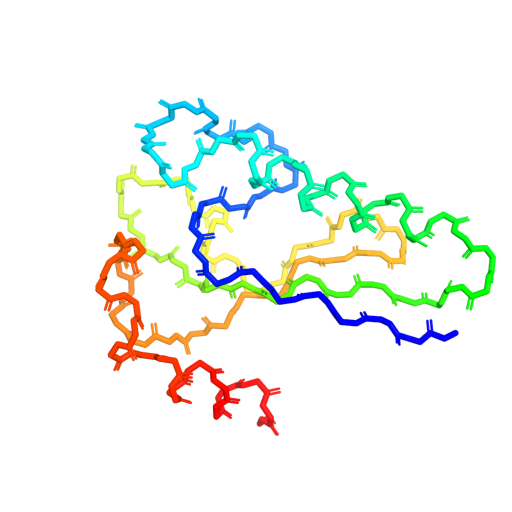.19 96 TYR A N 1
ATOM 757 C CA . TYR A 1 96 ? -1.538 -7.998 -14.183 1.00 95.19 96 TYR A CA 1
ATOM 758 C C . TYR A 1 96 ? -2.661 -7.719 -13.178 1.00 95.19 96 TYR A C 1
ATOM 760 O O . TYR A 1 96 ? -2.560 -8.163 -12.038 1.00 95.19 96 TYR A O 1
ATOM 768 N N . LEU A 1 97 ? -3.707 -6.980 -13.571 1.00 94.12 97 LEU A N 1
ATOM 769 C CA . LEU A 1 97 ? -4.832 -6.688 -12.679 1.00 94.12 97 LEU A CA 1
ATOM 770 C C . LEU A 1 97 ? -5.648 -7.943 -12.369 1.00 94.12 97 LEU A C 1
ATOM 772 O O . LEU A 1 97 ? -5.989 -8.138 -11.210 1.00 94.12 97 LEU A O 1
ATOM 776 N N . ASP A 1 98 ? -5.870 -8.821 -13.348 1.00 94.12 98 ASP A N 1
ATOM 777 C CA . ASP A 1 98 ? -6.572 -10.091 -13.113 1.00 94.12 98 ASP A CA 1
ATOM 778 C C . ASP A 1 98 ? -5.821 -10.936 -12.074 1.00 94.12 98 ASP A C 1
ATOM 780 O O . ASP A 1 98 ? -6.375 -11.294 -11.042 1.00 94.12 98 ASP A O 1
ATOM 784 N N . ALA A 1 99 ? -4.507 -11.114 -12.262 1.00 93.56 99 ALA A N 1
ATOM 785 C CA . ALA A 1 99 ? -3.657 -11.827 -11.307 1.00 93.56 99 ALA A CA 1
ATOM 786 C C . ALA A 1 99 ? -3.631 -11.177 -9.910 1.00 93.56 99 ALA A C 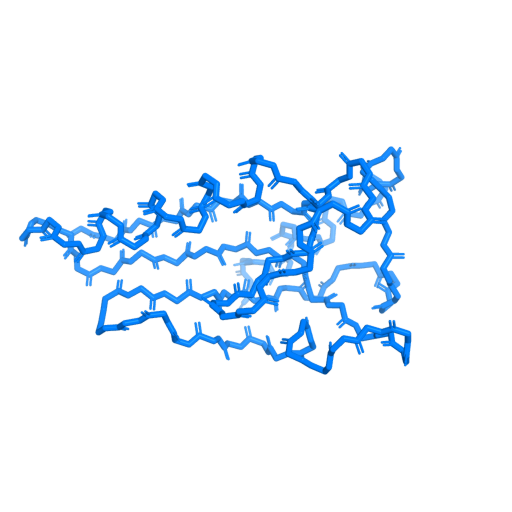1
ATOM 788 O O . ALA A 1 99 ? -3.510 -11.880 -8.907 1.00 93.56 99 ALA A O 1
ATOM 789 N N . PHE A 1 100 ? -3.726 -9.844 -9.837 1.00 95.31 100 PHE A N 1
ATOM 790 C CA . PHE A 1 100 ? -3.835 -9.127 -8.568 1.00 95.31 100 PHE A CA 1
ATOM 791 C C . PHE A 1 100 ? -5.153 -9.450 -7.865 1.00 95.31 100 PHE A C 1
ATOM 793 O O . PHE A 1 100 ? -5.131 -9.773 -6.684 1.00 95.31 100 PHE A O 1
ATOM 800 N N . ILE A 1 101 ? -6.279 -9.399 -8.579 1.00 93.44 101 ILE A N 1
ATOM 801 C CA . ILE A 1 101 ? -7.599 -9.691 -8.009 1.00 93.44 101 ILE A CA 1
ATOM 802 C C . ILE A 1 101 ? -7.705 -11.159 -7.589 1.00 93.44 101 ILE A C 1
ATOM 804 O O . ILE A 1 101 ? -8.129 -11.428 -6.466 1.00 93.44 101 ILE A O 1
ATOM 808 N N . ASP A 1 102 ? -7.247 -12.097 -8.416 1.00 92.00 102 ASP A N 1
ATOM 809 C CA . ASP A 1 102 ? -7.281 -13.527 -8.088 1.00 92.00 102 ASP A CA 1
ATOM 810 C C . ASP A 1 102 ? -6.518 -13.828 -6.788 1.00 92.00 102 ASP A C 1
ATOM 812 O O . ASP A 1 102 ? -7.008 -14.553 -5.925 1.00 92.00 102 ASP A O 1
ATOM 816 N N . SER A 1 103 ? -5.360 -13.189 -6.604 1.00 89.75 103 SER A N 1
ATOM 817 C CA . SER A 1 103 ? -4.526 -13.339 -5.404 1.00 89.75 103 SER A CA 1
ATOM 818 C C . SER A 1 103 ? -5.065 -12.593 -4.174 1.00 89.75 103 SER A C 1
ATOM 820 O O . SER A 1 103 ? -4.525 -12.751 -3.084 1.00 89.75 103 SER A O 1
ATOM 822 N N . THR A 1 104 ? -6.097 -11.752 -4.320 1.00 86.12 104 THR A N 1
ATOM 823 C CA . THR A 1 104 ? -6.765 -11.086 -3.180 1.00 86.12 104 THR A CA 1
ATOM 824 C C . THR A 1 104 ? -7.915 -11.907 -2.597 1.00 86.12 104 THR A C 1
ATOM 826 O O . THR A 1 104 ? -8.329 -11.643 -1.471 1.00 86.12 104 THR A O 1
ATOM 829 N N . LEU A 1 105 ? -8.451 -12.868 -3.361 1.00 68.94 105 LEU A N 1
ATOM 830 C CA . LEU A 1 105 ? -9.613 -13.690 -2.99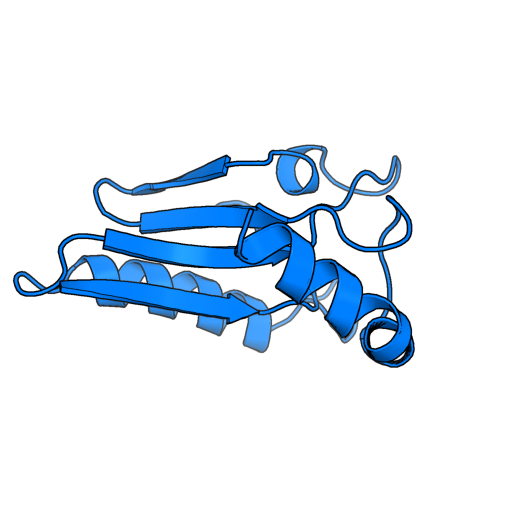5 1.00 68.94 105 LEU A CA 1
ATOM 831 C C . LEU A 1 105 ? -9.235 -15.086 -2.469 1.00 68.94 105 LEU A C 1
ATOM 833 O O . LEU A 1 105 ? -10.125 -15.844 -2.080 1.00 68.94 105 LEU A O 1
ATOM 837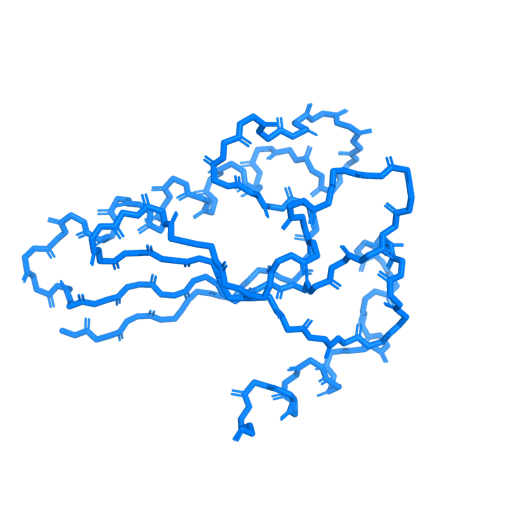 N N . SER A 1 106 ? -7.946 -15.430 -2.505 1.00 53.81 106 SER A N 1
ATOM 838 C CA . SER A 1 106 ? -7.375 -16.709 -2.062 1.00 53.81 106 SER A CA 1
ATOM 839 C C . SER A 1 106 ? -7.013 -16.707 -0.584 1.00 53.81 106 SER A C 1
ATOM 841 O O . SER A 1 106 ? -7.301 -17.720 0.085 1.00 53.81 106 SER A O 1
#

Solvent-accessible surface area (backbone atoms only — not comparable to full-atom values): 6053 Å² total; per-residue (Å²): 76,81,45,80,44,82,49,70,60,49,66,73,60,90,65,87,57,64,63,67,76,44,99,57,18,36,71,68,43,53,49,53,55,53,48,43,55,54,53,35,69,40,88,71,36,62,35,26,40,36,39,28,54,29,26,56,37,95,93,51,66,71,68,39,50,42,50,67,43,77,68,53,101,25,22,32,39,37,31,37,69,37,70,65,50,50,83,70,59,67,93,63,46,75,87,26,48,66,50,36,54,58,57,70,77,112

Mean predicted aligned error: 2.67 Å